Protein AF-A0A256A8K0-F1 (afdb_monomer)

Solvent-accessible surface area (backbone atoms only — not comparable to full-atom values): 9026 Å² total; per-residue (Å²): 139,84,86,81,82,81,81,80,79,82,79,79,81,77,76,78,75,80,74,75,76,60,56,53,50,30,29,32,54,40,73,64,94,55,38,40,32,33,30,40,51,68,59,54,50,54,49,51,52,58,49,51,63,74,40,70,87,52,92,55,77,63,54,62,56,52,51,48,56,46,44,71,65,69,73,47,96,67,90,47,55,42,57,50,35,62,52,24,54,77,69,75,37,43,73,57,44,46,50,52,41,51,55,34,52,78,68,67,51,52,52,33,29,34,67,87,78,68,43,79,50,69,77,47,79,47,78,56,95,54,32,40,42,34,24,44,95,87,41,75,76,53,72,36,74,53,79,81,128

Mean predicted aligned error: 9.23 Å

Sequence (149 aa):
MKPATLLSLLSFLVVISCSKINSSENVIIFENSNYKILTSKKKLETYLNNWLERQKNNPYMGIKKDQELYDLTFKQENKGQINLYEIAKNRKLSDRLLFVAANLIDQKNVIAFNKQTNDEVIILSMKEKNTRIFSINKEIIFEVVDYID

Organism: NCBI:txid2023067

pLDDT: mean 83.79, std 18.07, range [36.91, 97.75]

Nearest PDB structures (foldseek):
  6t2r-assembly1_AAA  TM=5.588E-01  e=5.566E+00  Bacteroides caccae
  5bs2-assembly1_A  TM=3.990E-01  e=7.092E+00  Chlamydomonas reinhardtii

Foldseek 3Di:
DDDDDDDDDPDPPPPPPPPPDPQFQWEFLDDDPWKTKIFGLVLLLVLLVVVLVVCVPPPDPCSVLSVVLNCQRPVDPRRGHHHSCVVCVVVVSNLVSVVSVLVCLVVVRMWMATPPVRDTWRWDWDDDDQKIFIDTPPHTRDMHRHPDD

Secondary structure (DSSP, 8-state):
----------------------GGGEEEEEE-SSEEEEEEHHHHHHHHHHHHHHHTT---THHHHHHHHHHHHHSS---S-EEHHHHHHHHT-HHHHHHHHHHHHHTT--EEEETTT--EEPPEEEEETTEEEEEETTEEEEEEE----

Radius of gyration: 20.57 Å; Cα contacts (8 Å, |Δi|>4): 181; chains: 1; bounding box: 37×46×81 Å

Structure (mmCIF, N/CA/C/O backbone):
data_AF-A0A256A8K0-F1
#
_entry.id   AF-A0A256A8K0-F1
#
loop_
_atom_site.group_PDB
_atom_site.id
_atom_site.type_symbol
_atom_site.label_atom_id
_atom_site.label_alt_id
_atom_site.label_comp_id
_atom_site.label_asym_id
_atom_site.label_entity_id
_atom_site.label_seq_id
_atom_site.pdbx_PDB_ins_code
_atom_site.Cartn_x
_atom_site.Cartn_y
_atom_site.Cartn_z
_atom_site.occupancy
_atom_site.B_iso_or_equiv
_atom_site.auth_seq_id
_atom_site.auth_comp_id
_atom_site.auth_asym_id
_atom_site.auth_atom_id
_atom_site.pdbx_PDB_model_num
ATOM 1 N N . MET A 1 1 ? 1.410 -28.489 63.702 1.00 44.16 1 MET A N 1
ATOM 2 C CA . MET A 1 1 ? 0.788 -27.265 63.149 1.00 44.16 1 MET A CA 1
ATOM 3 C C . MET A 1 1 ? 1.552 -26.903 61.882 1.00 44.16 1 MET A C 1
ATOM 5 O O . MET A 1 1 ? 2.762 -26.760 61.960 1.00 44.16 1 MET A O 1
ATOM 9 N N . LYS A 1 2 ? 0.898 -26.896 60.714 1.00 42.22 2 LYS A N 1
ATOM 10 C CA . LYS A 1 2 ? 1.525 -26.565 59.419 1.00 42.22 2 LYS A CA 1
ATOM 11 C C . LYS A 1 2 ? 1.328 -25.067 59.143 1.00 42.22 2 LYS A C 1
ATOM 13 O O . LYS A 1 2 ? 0.198 -24.616 59.327 1.00 42.22 2 LYS A O 1
ATOM 18 N N . PRO A 1 3 ? 2.335 -24.307 58.684 1.00 50.97 3 PRO A N 1
ATOM 19 C CA . PRO A 1 3 ? 2.085 -22.986 58.131 1.00 50.97 3 PRO A CA 1
ATOM 20 C C . PRO A 1 3 ? 1.636 -23.131 56.671 1.00 50.97 3 PRO A C 1
ATOM 22 O O . PRO A 1 3 ? 2.281 -23.811 55.874 1.00 50.97 3 PRO A O 1
ATOM 25 N N . ALA A 1 4 ? 0.501 -22.519 56.339 1.00 48.38 4 ALA A N 1
ATOM 26 C CA . ALA A 1 4 ? 0.054 -22.342 54.966 1.00 48.38 4 ALA A CA 1
ATOM 27 C C . ALA A 1 4 ? 0.731 -21.089 54.399 1.00 48.38 4 ALA A C 1
ATOM 29 O O . ALA A 1 4 ? 0.511 -19.977 54.876 1.00 48.38 4 ALA A O 1
ATOM 30 N N . THR A 1 5 ? 1.581 -21.285 53.399 1.00 51.22 5 THR A N 1
ATOM 31 C CA . THR A 1 5 ? 2.229 -20.218 52.639 1.00 51.22 5 THR A CA 1
ATOM 32 C C . THR A 1 5 ? 1.186 -19.577 51.724 1.00 51.22 5 THR A C 1
ATOM 34 O O . THR A 1 5 ? 0.793 -20.163 50.716 1.00 51.22 5 THR A O 1
ATOM 37 N N . LEU A 1 6 ? 0.701 -18.388 52.083 1.00 47.56 6 LEU A N 1
ATOM 38 C CA . LEU A 1 6 ? -0.136 -17.570 51.207 1.00 47.56 6 LEU A CA 1
ATOM 39 C C . LEU A 1 6 ? 0.782 -16.881 50.184 1.00 47.56 6 LEU A C 1
ATOM 41 O O . LEU A 1 6 ? 1.444 -15.893 50.500 1.00 47.56 6 LEU A O 1
ATOM 45 N N . LEU A 1 7 ? 0.858 -17.420 48.964 1.00 45.44 7 LEU A N 1
ATOM 46 C CA . LEU A 1 7 ? 1.447 -16.695 47.839 1.00 45.44 7 LEU A CA 1
ATOM 47 C C . LEU A 1 7 ? 0.487 -15.575 47.421 1.00 45.44 7 LEU A C 1
ATOM 49 O O . LEU A 1 7 ? -0.598 -15.822 46.898 1.00 45.44 7 LEU A O 1
ATOM 53 N N . SER A 1 8 ? 0.916 -14.341 47.671 1.00 47.44 8 SER A N 1
ATOM 54 C CA . SER A 1 8 ? 0.313 -13.118 47.151 1.00 47.44 8 SER A CA 1
ATOM 55 C C . SER A 1 8 ? 0.431 -13.088 45.624 1.00 47.44 8 SER A C 1
ATOM 57 O O . SER A 1 8 ? 1.532 -13.122 45.070 1.00 47.44 8 SER A O 1
ATOM 59 N N . LEU A 1 9 ? -0.719 -13.061 44.951 1.00 43.81 9 LEU A N 1
ATOM 60 C CA . LEU A 1 9 ? -0.852 -12.950 43.504 1.00 43.81 9 LEU A CA 1
ATOM 61 C C . LEU A 1 9 ? -0.518 -11.503 43.093 1.00 43.81 9 LEU A C 1
ATOM 63 O O . LEU A 1 9 ? -1.324 -10.595 43.294 1.00 43.81 9 LEU A O 1
ATOM 67 N N . LEU A 1 10 ? 0.670 -11.270 42.527 1.00 45.56 10 LEU A N 1
ATOM 68 C CA . LEU A 1 10 ? 0.994 -9.996 41.881 1.00 45.56 10 LEU A CA 1
ATOM 69 C C . LEU A 1 10 ? 0.148 -9.857 40.605 1.00 45.56 10 LEU A C 1
ATOM 71 O O . LEU A 1 10 ? 0.442 -10.458 39.572 1.00 45.56 10 LEU A O 1
ATOM 75 N N . SER A 1 11 ? -0.908 -9.053 40.669 1.00 46.50 11 SER A N 1
ATOM 76 C CA . SER A 1 11 ? -1.663 -8.613 39.500 1.00 46.50 11 SER A CA 1
ATOM 77 C C . SER A 1 11 ? -0.834 -7.598 38.707 1.00 46.50 11 SER A C 1
ATOM 79 O O . SER A 1 11 ? -0.760 -6.423 39.067 1.00 46.50 11 SER A O 1
ATOM 81 N N . PHE A 1 12 ? -0.210 -8.049 37.618 1.00 43.41 12 PHE A N 1
ATOM 82 C CA . PHE A 1 12 ? 0.336 -7.164 36.593 1.00 43.41 12 PHE A CA 1
ATOM 83 C C . PHE A 1 12 ? -0.824 -6.499 35.843 1.00 43.41 12 PHE A C 1
ATOM 85 O O . PHE A 1 12 ? -1.426 -7.084 34.944 1.00 43.41 12 PHE A O 1
ATOM 92 N N . LEU A 1 13 ? -1.137 -5.257 36.215 1.00 46.16 13 LEU A N 1
ATOM 93 C CA . LEU A 1 13 ? -1.882 -4.340 35.359 1.00 46.16 13 LEU A CA 1
ATOM 94 C C . LEU A 1 13 ? -1.003 -4.011 34.146 1.00 46.16 13 LEU A C 1
ATOM 96 O O . LEU A 1 13 ? -0.150 -3.126 34.193 1.00 46.16 13 LEU A O 1
ATOM 100 N N . VAL A 1 14 ? -1.204 -4.743 33.052 1.00 43.75 14 VAL A N 1
ATOM 101 C CA . VAL A 1 14 ? -0.715 -4.333 31.735 1.00 43.75 14 VAL A CA 1
ATOM 102 C C . VAL A 1 14 ? -1.574 -3.149 31.304 1.00 43.75 14 VAL A C 1
ATOM 104 O O . VAL A 1 14 ? -2.685 -3.308 30.804 1.00 43.75 14 VAL A O 1
ATOM 107 N N . VAL A 1 15 ? -1.072 -1.940 31.546 1.00 42.97 15 VAL A N 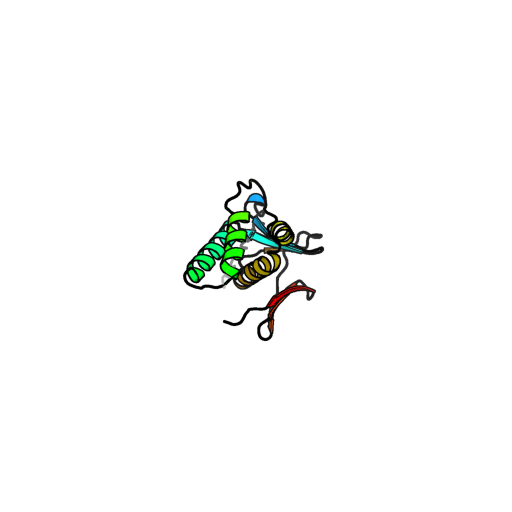1
ATOM 108 C CA . VAL A 1 15 ? -1.624 -0.719 30.960 1.00 42.97 15 VAL A CA 1
ATOM 109 C C . VAL A 1 15 ? -1.321 -0.784 29.465 1.00 42.97 15 VAL A C 1
ATOM 111 O O . VAL A 1 15 ? -0.223 -0.444 29.026 1.00 42.97 15 VAL A O 1
ATOM 114 N N . ILE A 1 16 ? -2.282 -1.271 28.678 1.00 43.28 16 ILE A N 1
ATOM 115 C CA . ILE A 1 16 ? -2.240 -1.174 27.219 1.00 43.28 16 ILE A CA 1
ATOM 116 C C . ILE A 1 16 ? -2.402 0.313 26.897 1.00 43.28 16 ILE A C 1
ATOM 118 O O . ILE A 1 16 ? -3.510 0.842 26.834 1.00 43.28 16 ILE A O 1
ATOM 122 N N . SER A 1 17 ? -1.275 1.017 26.775 1.00 36.91 17 SER A N 1
ATOM 123 C CA . SER A 1 17 ? -1.250 2.370 26.230 1.00 36.91 17 SER A CA 1
ATOM 124 C C . SER A 1 17 ? -1.792 2.300 24.808 1.00 36.91 17 SER A C 1
ATOM 126 O O . SER A 1 17 ? -1.137 1.773 23.913 1.00 36.91 17 SER A O 1
ATOM 128 N N . CYS A 1 18 ? -3.003 2.820 24.619 1.00 41.28 18 CYS A N 1
ATOM 129 C CA . CYS A 1 18 ? -3.567 3.094 23.309 1.00 41.28 18 CYS A CA 1
ATOM 130 C C . CYS A 1 18 ? -2.707 4.199 22.682 1.00 41.28 18 CYS A C 1
ATOM 132 O O . CYS A 1 18 ? -2.882 5.387 22.967 1.00 41.28 18 CYS A O 1
ATOM 134 N N . SER A 1 19 ? -1.685 3.808 21.921 1.00 42.69 19 SER A N 1
ATOM 135 C CA . SER A 1 19 ? -0.832 4.737 21.195 1.00 42.69 19 SER A CA 1
ATOM 136 C C . SER A 1 19 ? -1.704 5.479 20.188 1.00 42.69 19 SER A C 1
ATOM 138 O O . SER A 1 19 ? -2.093 4.937 19.157 1.00 42.69 19 SER A O 1
ATOM 140 N N . LYS A 1 20 ? -2.032 6.743 20.491 1.00 46.09 20 LYS A N 1
ATOM 141 C CA . LYS A 1 20 ? -2.623 7.657 19.511 1.00 46.09 20 LYS A CA 1
ATOM 142 C C . LYS A 1 20 ? -1.714 7.659 18.290 1.00 46.09 20 LYS A C 1
ATOM 144 O O . LYS A 1 20 ? -0.579 8.124 18.347 1.00 46.09 20 LYS A O 1
ATOM 149 N N . ILE A 1 21 ? -2.224 7.109 17.200 1.00 55.66 21 ILE A N 1
ATOM 150 C CA . ILE A 1 21 ? -1.562 7.079 15.905 1.00 55.66 21 ILE A CA 1
ATOM 151 C C . ILE A 1 21 ? -1.295 8.529 15.512 1.00 55.66 21 ILE A C 1
ATOM 153 O O . ILE A 1 21 ? -2.232 9.293 15.280 1.00 55.66 21 ILE A O 1
ATOM 157 N N . ASN A 1 22 ? -0.023 8.930 15.497 1.00 60.16 22 ASN A N 1
ATOM 158 C CA . ASN A 1 22 ? 0.366 10.281 15.112 1.00 60.16 22 ASN A CA 1
ATOM 159 C C . ASN A 1 22 ? 0.032 10.473 13.626 1.00 60.16 22 ASN A C 1
ATOM 161 O O . ASN A 1 22 ? 0.739 9.975 12.750 1.00 60.16 22 ASN A O 1
ATOM 165 N N . SER A 1 23 ? -1.102 11.104 13.319 1.00 62.97 23 SER A N 1
ATOM 166 C CA . SER A 1 23 ? -1.693 11.074 11.973 1.00 62.97 23 SER A CA 1
ATOM 167 C C . SER A 1 23 ? -0.766 11.647 10.894 1.00 62.97 23 SER A C 1
ATOM 169 O O . SER A 1 23 ? -0.773 11.150 9.769 1.00 62.97 23 SER A O 1
ATOM 171 N N . SER A 1 24 ? 0.091 12.613 11.242 1.00 70.38 24 SER A N 1
ATOM 172 C CA . SER A 1 24 ? 1.059 13.258 10.339 1.00 70.38 24 SER A CA 1
ATOM 173 C C . SER A 1 24 ? 2.215 12.351 9.897 1.00 70.38 24 SER A C 1
ATOM 175 O O . SER A 1 24 ? 2.832 12.597 8.856 1.00 70.38 24 SER A O 1
ATOM 177 N N . GLU A 1 25 ? 2.492 11.282 10.645 1.00 84.44 25 GLU A N 1
ATOM 178 C CA . GLU A 1 25 ? 3.535 10.298 10.334 1.00 84.44 25 GLU A CA 1
ATOM 179 C C . GLU A 1 25 ? 3.018 9.135 9.483 1.00 84.44 25 GLU A C 1
ATOM 181 O O . GLU A 1 25 ? 3.795 8.263 9.091 1.00 84.44 25 GLU A O 1
ATOM 186 N N . ASN A 1 26 ? 1.719 9.116 9.178 1.00 90.19 26 ASN A N 1
ATOM 187 C CA . ASN A 1 26 ? 1.079 8.028 8.456 1.00 90.19 26 ASN A CA 1
ATOM 188 C C . ASN A 1 26 ? 0.722 8.408 7.017 1.00 90.19 26 ASN A C 1
ATOM 190 O O . ASN A 1 26 ? 0.526 9.574 6.666 1.00 90.19 26 ASN A O 1
ATOM 194 N N . VAL A 1 27 ? 0.623 7.380 6.185 1.00 94.75 27 VAL A N 1
ATOM 195 C CA . VAL A 1 27 ? 0.239 7.442 4.778 1.00 94.75 27 VAL A CA 1
ATOM 196 C C . VAL A 1 27 ? -0.919 6.478 4.565 1.00 94.75 27 VAL A C 1
ATOM 198 O O . VAL A 1 27 ? -0.827 5.310 4.943 1.00 94.75 27 VAL A O 1
ATOM 201 N N . ILE A 1 28 ? -2.003 6.965 3.964 1.00 95.88 28 ILE A N 1
ATOM 202 C CA . ILE A 1 28 ? -3.120 6.129 3.518 1.00 95.88 28 ILE A CA 1
ATOM 203 C C . ILE A 1 28 ? -2.713 5.476 2.203 1.00 95.88 28 ILE A C 1
ATOM 205 O O . ILE A 1 28 ? -2.521 6.158 1.195 1.00 95.88 28 ILE A O 1
ATOM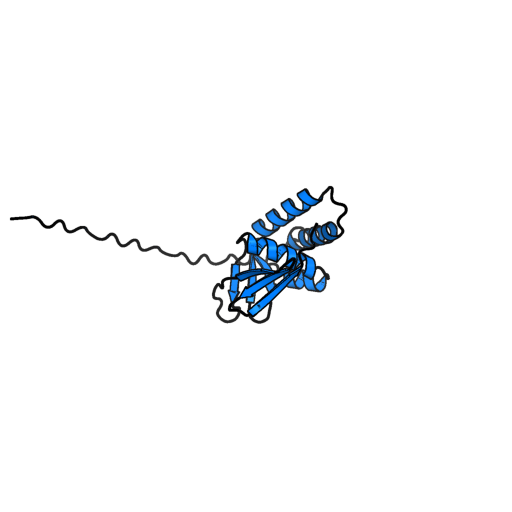 209 N N . ILE A 1 29 ? -2.578 4.154 2.229 1.00 97.00 29 ILE A N 1
ATOM 210 C CA . ILE A 1 29 ? -2.176 3.341 1.072 1.00 97.00 29 ILE A CA 1
ATOM 211 C C . ILE A 1 29 ? -3.363 2.618 0.428 1.00 97.00 29 ILE A C 1
ATOM 213 O O . ILE A 1 29 ? -3.255 2.153 -0.702 1.00 97.00 29 ILE A O 1
ATOM 217 N N . PHE A 1 30 ? -4.503 2.565 1.121 1.00 97.56 30 PHE A N 1
ATOM 218 C CA . PHE A 1 30 ? -5.776 2.094 0.587 1.00 97.56 30 PHE A CA 1
ATOM 219 C C . PHE A 1 30 ? -6.944 2.713 1.360 1.00 97.56 30 PHE A C 1
ATOM 221 O O . PHE A 1 30 ? -6.883 2.849 2.586 1.00 97.56 30 PHE A O 1
ATOM 228 N N . GLU A 1 31 ? -8.023 3.045 0.655 1.00 95.75 31 GLU A N 1
ATOM 229 C CA . GLU A 1 31 ? -9.265 3.514 1.265 1.00 95.75 31 GLU A CA 1
ATOM 230 C C . GLU A 1 31 ? -10.488 3.119 0.424 1.00 95.75 31 GLU A C 1
ATOM 232 O O . GLU A 1 31 ? -10.521 3.337 -0.788 1.00 95.75 31 GLU A O 1
ATOM 237 N N . ASN A 1 32 ? -11.520 2.577 1.074 1.00 95.00 32 ASN A N 1
ATOM 238 C CA . ASN A 1 32 ? -12.845 2.384 0.479 1.00 95.00 32 ASN A CA 1
ATOM 239 C C . ASN A 1 32 ? -13.940 3.036 1.357 1.00 95.00 32 ASN A C 1
ATOM 241 O O . ASN A 1 32 ? -13.663 3.925 2.176 1.00 95.00 32 ASN A O 1
ATOM 245 N N . SER A 1 33 ? -15.206 2.661 1.155 1.00 94.94 33 SER A N 1
ATOM 246 C CA . SER A 1 33 ? -16.326 3.181 1.952 1.00 94.94 33 SER A CA 1
ATOM 247 C C . SER A 1 33 ? -16.246 2.779 3.427 1.00 94.94 33 SER A C 1
ATOM 249 O O . SER A 1 33 ? -16.611 3.572 4.293 1.00 94.94 33 SER A O 1
ATOM 251 N N . ASN A 1 34 ? -15.730 1.583 3.710 1.00 96.31 34 ASN A N 1
ATOM 252 C CA . ASN A 1 34 ? -15.789 0.937 5.019 1.00 96.31 34 ASN A CA 1
ATOM 253 C C . ASN A 1 34 ? -14.450 1.000 5.760 1.00 96.31 34 ASN A C 1
ATOM 255 O O . ASN A 1 34 ? -14.431 1.108 6.984 1.00 96.31 34 ASN A O 1
ATOM 259 N N . TYR A 1 35 ? -13.333 0.966 5.034 1.00 97.19 35 TYR A N 1
ATOM 260 C CA . TYR A 1 35 ? -12.007 0.712 5.583 1.00 97.19 35 TYR A CA 1
ATOM 261 C C . TYR A 1 35 ? -10.956 1.709 5.105 1.00 97.19 35 TYR A C 1
ATOM 263 O O . TYR A 1 35 ? -11.008 2.237 3.991 1.00 97.19 35 TYR A O 1
ATOM 271 N N . LYS A 1 36 ? -9.958 1.922 5.963 1.00 96.19 36 LYS A N 1
ATOM 272 C CA . LYS A 1 36 ? -8.744 2.690 5.679 1.00 96.19 36 LYS A CA 1
ATOM 273 C C . LYS A 1 36 ? -7.528 1.879 6.112 1.00 96.19 36 LYS A C 1
ATOM 275 O O . LYS A 1 36 ? -7.503 1.382 7.234 1.00 96.19 36 LYS A O 1
ATOM 280 N N . ILE A 1 37 ? -6.525 1.767 5.242 1.00 97.19 37 ILE A N 1
ATOM 281 C CA . ILE A 1 37 ? -5.257 1.094 5.547 1.00 97.19 37 ILE A CA 1
ATOM 282 C C . ILE A 1 37 ? -4.135 2.122 5.521 1.00 97.19 37 ILE A C 1
ATOM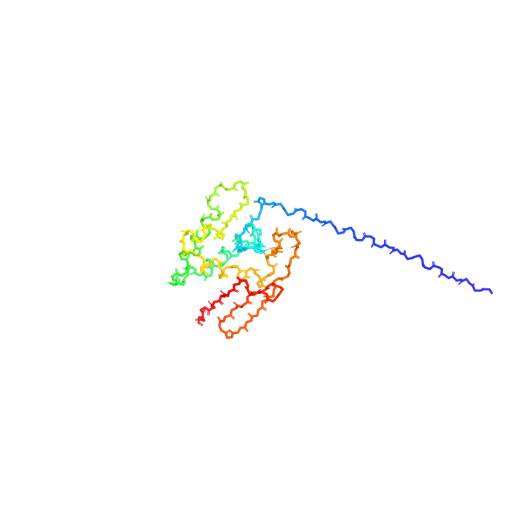 284 O O . ILE A 1 37 ? -3.954 2.867 4.554 1.00 97.19 37 ILE A O 1
ATOM 288 N N . LEU A 1 38 ? -3.386 2.138 6.614 1.00 96.00 38 LEU A N 1
ATOM 289 C CA . LEU A 1 38 ? -2.324 3.078 6.907 1.00 96.00 38 LEU A CA 1
ATOM 290 C C . LEU A 1 38 ? -0.993 2.344 7.030 1.00 96.00 38 LEU A C 1
ATOM 292 O O . LEU A 1 38 ? -0.921 1.220 7.520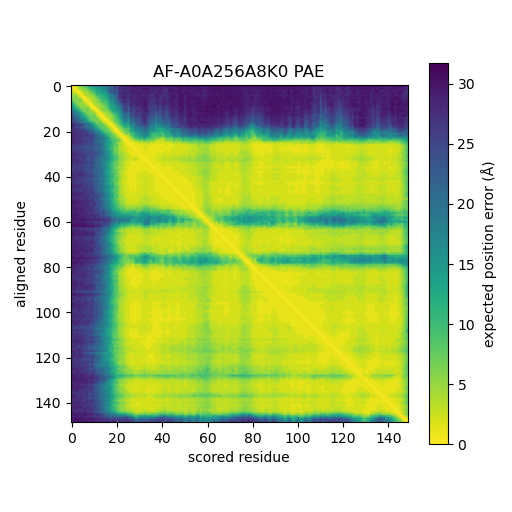 1.00 96.00 38 LEU A O 1
ATOM 296 N N . THR A 1 39 ? 0.081 3.021 6.660 1.00 96.12 39 THR A N 1
ATOM 297 C CA . THR A 1 39 ? 1.446 2.663 7.056 1.00 96.12 39 THR A CA 1
ATOM 298 C C . THR A 1 39 ? 2.171 3.922 7.512 1.00 96.12 39 THR A C 1
ATOM 300 O O . THR A 1 39 ? 1.744 5.032 7.189 1.00 96.12 39 THR A O 1
ATOM 303 N N . SER A 1 40 ? 3.274 3.781 8.242 1.00 93.25 40 SER A N 1
ATOM 304 C CA . SER A 1 40 ? 4.095 4.946 8.568 1.00 93.25 40 SER A CA 1
ATOM 305 C C . SER A 1 40 ? 4.927 5.376 7.359 1.00 93.25 40 SER A C 1
ATOM 307 O O . SER A 1 40 ? 5.380 4.539 6.573 1.00 93.25 40 SER A O 1
ATOM 309 N N . LYS A 1 41 ? 5.196 6.683 7.241 1.00 92.19 41 LYS A N 1
ATOM 310 C CA . LYS A 1 41 ? 6.083 7.256 6.213 1.00 92.19 41 LYS A CA 1
ATOM 311 C C . LYS A 1 41 ? 7.418 6.509 6.167 1.00 92.19 41 LYS A C 1
ATOM 313 O O . LYS A 1 41 ? 7.826 6.059 5.104 1.00 92.19 41 LYS A O 1
ATOM 318 N N . LYS A 1 42 ? 8.023 6.261 7.334 1.00 92.44 42 LYS A N 1
ATOM 319 C CA . LYS A 1 42 ? 9.293 5.530 7.469 1.00 92.44 42 LYS A CA 1
ATOM 320 C C . LYS A 1 42 ? 9.234 4.102 6.909 1.00 92.44 42 LYS A C 1
ATOM 322 O O . LYS A 1 42 ? 10.171 3.674 6.235 1.00 92.44 42 LYS A O 1
ATOM 327 N N . LYS A 1 43 ? 8.163 3.345 7.189 1.00 94.88 43 LYS A N 1
ATOM 328 C CA . LYS A 1 43 ? 8.008 1.965 6.689 1.00 94.88 43 LYS A CA 1
ATOM 329 C C . LYS A 1 43 ? 7.849 1.942 5.169 1.00 94.88 43 LYS A C 1
ATOM 331 O O . LYS A 1 43 ? 8.502 1.138 4.507 1.00 94.88 43 LYS A O 1
ATOM 336 N N . LEU A 1 44 ? 7.041 2.851 4.626 1.00 95.50 44 LEU A N 1
ATOM 337 C CA . LEU A 1 44 ? 6.850 2.990 3.183 1.00 95.50 44 LEU A CA 1
ATOM 338 C C . LEU A 1 44 ? 8.138 3.423 2.466 1.00 95.50 44 LEU A C 1
ATOM 340 O O . LEU A 1 44 ? 8.490 2.830 1.450 1.00 95.50 44 LEU A O 1
ATOM 344 N N . GLU A 1 45 ? 8.861 4.399 3.014 1.00 94.50 45 GLU A N 1
ATOM 345 C CA . GLU A 1 45 ? 10.137 4.881 2.470 1.00 94.50 45 GLU A CA 1
ATOM 346 C C . GLU A 1 45 ? 11.172 3.757 2.425 1.00 94.50 45 GLU A C 1
ATOM 348 O O . GLU A 1 45 ? 11.779 3.500 1.387 1.00 94.50 45 GLU A O 1
ATOM 353 N N . THR A 1 46 ? 11.311 3.025 3.536 1.00 95.00 46 THR A N 1
ATOM 354 C CA . THR A 1 46 ? 12.218 1.874 3.635 1.00 95.00 46 THR A CA 1
ATOM 355 C C . THR A 1 46 ? 11.881 0.815 2.588 1.00 95.00 46 THR A C 1
ATOM 357 O O . THR A 1 46 ? 12.774 0.303 1.915 1.00 95.00 46 THR A O 1
ATOM 360 N N . TYR A 1 47 ? 10.595 0.484 2.424 1.00 94.38 47 TYR A N 1
ATOM 361 C CA . TYR A 1 47 ? 10.165 -0.486 1.421 1.00 94.38 47 TYR A CA 1
ATOM 362 C C . TYR A 1 47 ? 10.499 -0.021 -0.002 1.00 94.38 47 TYR A C 1
ATOM 364 O O . TYR A 1 47 ? 11.112 -0.781 -0.753 1.00 94.38 47 TYR A O 1
ATOM 372 N N . LEU A 1 48 ? 10.125 1.211 -0.370 1.00 94.00 48 LEU A N 1
ATOM 373 C CA . LEU A 1 48 ? 10.313 1.722 -1.728 1.00 94.00 48 LEU A CA 1
ATOM 374 C C . LEU A 1 48 ? 11.794 1.884 -2.079 1.00 94.00 48 LEU A C 1
ATOM 376 O O . LEU A 1 48 ? 12.186 1.473 -3.165 1.00 94.00 48 LEU A O 1
ATOM 380 N N . ASN A 1 49 ? 12.630 2.374 -1.160 1.00 93.88 49 ASN A N 1
ATOM 381 C CA . ASN A 1 49 ? 14.077 2.456 -1.377 1.00 93.88 49 ASN A CA 1
ATOM 382 C C . ASN A 1 49 ? 14.695 1.073 -1.614 1.00 93.88 49 ASN A C 1
ATOM 384 O O . ASN A 1 49 ? 15.399 0.868 -2.601 1.00 93.88 49 ASN A O 1
ATOM 388 N N . ASN A 1 50 ? 14.372 0.094 -0.763 1.00 92.75 50 ASN A N 1
ATOM 389 C CA . ASN A 1 50 ? 14.866 -1.276 -0.927 1.00 92.75 50 ASN A CA 1
ATOM 390 C C . ASN A 1 50 ? 14.364 -1.919 -2.226 1.00 92.75 50 ASN A C 1
ATOM 392 O O . ASN A 1 50 ? 15.072 -2.704 -2.856 1.00 92.75 50 ASN A O 1
ATOM 396 N N . TRP A 1 51 ? 13.124 -1.629 -2.620 1.00 90.81 51 TRP A N 1
ATOM 397 C CA . TRP A 1 51 ? 12.560 -2.115 -3.871 1.00 90.81 51 TRP A CA 1
ATOM 398 C C . TRP A 1 51 ? 13.273 -1.508 -5.081 1.00 90.81 51 TRP A C 1
ATOM 400 O O . TRP A 1 51 ? 13.768 -2.257 -5.916 1.00 90.81 51 TRP A O 1
ATOM 410 N N . LEU A 1 52 ? 13.385 -0.181 -5.144 1.00 90.38 52 LEU A N 1
ATOM 411 C CA . LEU A 1 52 ? 14.030 0.536 -6.245 1.00 90.38 52 LEU A CA 1
ATOM 412 C C . LEU A 1 52 ? 15.501 0.134 -6.404 1.00 90.38 52 LEU A C 1
ATOM 414 O O . LEU A 1 52 ? 15.941 -0.106 -7.526 1.00 90.38 52 LEU A O 1
ATOM 418 N N . GLU A 1 53 ? 16.234 -0.039 -5.301 1.00 90.75 53 GLU A N 1
ATOM 419 C CA . GLU A 1 53 ? 17.637 -0.465 -5.351 1.00 90.75 53 GLU A CA 1
ATOM 420 C C . GLU A 1 53 ? 17.786 -1.880 -5.932 1.00 90.75 53 GLU A C 1
ATOM 422 O O . GLU A 1 53 ? 18.627 -2.110 -6.801 1.00 90.75 53 GLU A O 1
ATOM 427 N N . ARG A 1 54 ? 16.914 -2.824 -5.540 1.00 88.44 54 ARG A N 1
ATOM 428 C CA . ARG A 1 54 ? 16.902 -4.185 -6.114 1.00 88.44 54 ARG A CA 1
ATOM 429 C C . ARG A 1 54 ? 16.562 -4.204 -7.601 1.00 88.44 54 ARG A C 1
ATOM 431 O O . ARG A 1 54 ? 16.960 -5.131 -8.299 1.00 88.44 54 ARG A O 1
ATOM 438 N N . GLN A 1 55 ? 15.831 -3.204 -8.079 1.00 85.31 55 GLN A N 1
ATOM 439 C CA . GLN A 1 55 ? 15.379 -3.130 -9.463 1.00 85.31 55 GLN A CA 1
ATOM 440 C C . GLN A 1 55 ? 16.277 -2.259 -10.352 1.00 85.31 55 GLN A C 1
ATOM 442 O O . GLN A 1 55 ? 16.051 -2.197 -11.553 1.00 85.31 55 GLN A O 1
ATOM 447 N N . LYS A 1 56 ? 17.330 -1.630 -9.817 1.00 81.25 56 LYS A N 1
ATOM 448 C CA . LYS A 1 56 ? 18.190 -0.670 -10.535 1.00 81.25 56 LYS A CA 1
ATOM 449 C C . LYS A 1 56 ? 18.764 -1.182 -11.864 1.00 81.25 56 LYS A C 1
ATOM 451 O O . LYS A 1 56 ? 18.963 -0.395 -12.784 1.00 81.25 56 LYS A O 1
ATOM 456 N N . ASN A 1 57 ? 19.003 -2.490 -11.965 1.00 80.00 57 ASN A N 1
ATOM 457 C CA . ASN A 1 57 ? 19.539 -3.144 -13.164 1.00 80.00 57 ASN A CA 1
ATOM 458 C C . ASN A 1 57 ? 18.478 -3.914 -13.970 1.00 80.00 57 ASN A C 1
ATOM 460 O O . ASN A 1 57 ? 18.813 -4.567 -14.956 1.00 80.00 57 ASN A O 1
ATOM 464 N N . ASN A 1 58 ? 17.212 -3.872 -13.552 1.00 77.62 58 ASN A N 1
ATOM 465 C CA . ASN A 1 58 ? 16.115 -4.527 -14.247 1.00 77.62 58 ASN A CA 1
ATOM 466 C C . ASN A 1 58 ? 15.495 -3.535 -15.253 1.00 77.62 58 ASN A C 1
ATOM 468 O O . ASN A 1 58 ? 15.094 -2.444 -14.855 1.00 77.62 58 ASN A O 1
ATOM 472 N N . PRO A 1 59 ? 15.372 -3.861 -16.551 1.00 66.69 59 PRO A N 1
ATOM 473 C CA . PRO A 1 59 ? 14.720 -2.988 -17.536 1.00 66.69 59 PRO A CA 1
ATOM 474 C C . PRO A 1 59 ? 13.184 -2.885 -17.373 1.00 66.69 59 PRO A C 1
ATOM 476 O O . PRO A 1 59 ? 12.491 -2.402 -18.270 1.00 66.69 59 PRO A O 1
ATOM 479 N N . TYR A 1 60 ? 12.626 -3.336 -16.247 1.00 68.44 60 TYR A N 1
ATOM 480 C CA . TYR A 1 60 ? 11.190 -3.421 -16.002 1.00 68.44 60 TYR A CA 1
ATOM 481 C C . TYR A 1 60 ? 10.479 -2.055 -15.993 1.00 68.44 60 TYR A C 1
ATOM 483 O O . TYR A 1 60 ? 10.838 -1.133 -15.257 1.00 68.44 60 TYR A O 1
ATOM 491 N N . MET A 1 61 ? 9.376 -1.941 -16.748 1.00 62.38 61 MET A N 1
ATOM 492 C CA . MET A 1 61 ? 8.575 -0.706 -16.831 1.00 62.38 61 MET A CA 1
ATOM 493 C C . MET A 1 61 ? 8.001 -0.238 -15.484 1.00 62.38 61 MET A C 1
ATOM 495 O O . MET A 1 61 ? 7.757 0.958 -15.311 1.00 62.38 61 MET A O 1
ATOM 499 N N . GLY A 1 62 ? 7.772 -1.146 -14.528 1.00 68.38 62 GLY A N 1
ATOM 500 C CA . GLY A 1 62 ? 7.185 -0.805 -13.227 1.00 68.38 62 GLY A CA 1
ATOM 501 C C . GLY A 1 62 ? 8.059 0.103 -12.363 1.00 68.38 62 GLY A C 1
ATOM 502 O O . GLY A 1 62 ? 7.518 0.858 -11.562 1.00 68.38 62 GLY A O 1
ATOM 503 N N . ILE A 1 63 ? 9.375 0.128 -12.592 1.00 81.94 63 ILE A N 1
ATOM 504 C CA . ILE A 1 63 ? 10.324 0.930 -11.803 1.00 81.94 63 ILE A CA 1
ATOM 505 C C . ILE A 1 63 ? 10.026 2.422 -11.924 1.00 81.94 63 ILE A C 1
ATOM 507 O O . ILE A 1 63 ? 10.071 3.141 -10.932 1.00 81.94 63 ILE A O 1
ATOM 511 N N . LYS A 1 64 ? 9.665 2.899 -13.125 1.00 85.94 64 LYS A N 1
ATOM 512 C CA . LYS A 1 64 ? 9.320 4.316 -13.331 1.00 85.94 64 LYS A CA 1
ATOM 513 C C . LYS A 1 64 ? 8.106 4.722 -12.500 1.00 85.94 64 LYS A C 1
ATOM 515 O O . LYS A 1 64 ? 8.116 5.783 -11.886 1.00 85.94 64 LYS A O 1
ATOM 520 N N . LYS A 1 65 ? 7.085 3.863 -12.451 1.00 89.19 65 LYS A N 1
ATOM 521 C CA . LYS A 1 65 ? 5.883 4.098 -11.645 1.00 89.19 65 LYS A CA 1
ATOM 522 C C . LYS A 1 65 ? 6.174 4.010 -10.140 1.00 89.19 65 LYS A C 1
ATOM 524 O O . LYS A 1 65 ? 5.612 4.782 -9.371 1.00 89.19 65 LYS A O 1
ATOM 529 N N . ASP A 1 66 ? 7.057 3.105 -9.719 1.00 89.75 66 ASP A N 1
ATOM 530 C CA . ASP A 1 66 ? 7.481 2.996 -8.316 1.00 89.75 66 ASP A CA 1
ATOM 531 C C . ASP A 1 66 ? 8.281 4.232 -7.875 1.00 89.75 66 ASP A C 1
ATOM 533 O O . ASP A 1 66 ? 8.074 4.747 -6.776 1.00 89.75 66 ASP A O 1
ATOM 537 N N . GLN A 1 67 ? 9.138 4.758 -8.756 1.00 91.75 67 GLN A N 1
ATOM 538 C CA . GLN A 1 67 ? 9.850 6.015 -8.531 1.00 91.75 67 GLN A CA 1
ATOM 539 C C . GLN A 1 67 ? 8.881 7.202 -8.467 1.00 91.75 67 GLN A C 1
ATOM 541 O O . GLN A 1 67 ? 9.048 8.084 -7.628 1.00 91.75 67 GLN A O 1
ATOM 546 N N . GLU A 1 68 ? 7.844 7.224 -9.307 1.00 93.12 68 GLU A N 1
ATOM 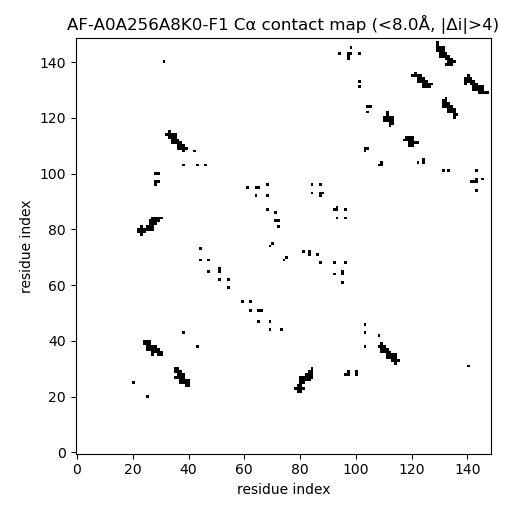547 C CA . GLU A 1 68 ? 6.808 8.259 -9.248 1.00 93.12 68 GLU A CA 1
ATOM 548 C C . GLU A 1 68 ? 6.037 8.214 -7.917 1.00 93.12 68 GLU A C 1
ATOM 550 O O . GLU A 1 68 ? 5.838 9.255 -7.292 1.00 93.12 68 GLU A O 1
ATOM 555 N N . LEU A 1 69 ? 5.674 7.022 -7.422 1.00 93.12 69 LEU A N 1
ATOM 556 C CA . LEU A 1 69 ? 5.072 6.863 -6.090 1.00 93.12 69 LEU A CA 1
ATOM 557 C C . LEU A 1 69 ? 5.992 7.380 -4.975 1.00 93.12 69 LEU A C 1
ATOM 559 O O . LEU A 1 69 ? 5.516 8.051 -4.055 1.00 93.12 69 LEU A O 1
ATOM 563 N N . TYR A 1 70 ? 7.295 7.098 -5.059 1.00 94.19 70 TYR A N 1
ATOM 564 C CA . TYR A 1 70 ? 8.284 7.614 -4.113 1.00 94.19 70 TYR A CA 1
ATOM 565 C C . TYR A 1 70 ? 8.306 9.146 -4.114 1.00 94.19 70 TYR A C 1
ATOM 567 O O . TYR A 1 70 ? 8.166 9.780 -3.066 1.00 94.19 70 TYR A O 1
ATOM 575 N N . ASP A 1 71 ? 8.416 9.748 -5.296 1.00 92.88 71 ASP A N 1
ATOM 576 C CA . ASP A 1 71 ? 8.525 11.195 -5.464 1.00 92.88 71 ASP A CA 1
ATOM 577 C C . ASP A 1 71 ? 7.266 11.923 -4.968 1.00 92.88 71 ASP A C 1
ATOM 579 O O . ASP A 1 71 ? 7.367 12.926 -4.258 1.00 92.88 71 ASP A O 1
ATOM 583 N N . LEU A 1 72 ? 6.079 11.382 -5.264 1.00 89.81 72 LEU A N 1
ATOM 584 C CA . LEU A 1 72 ? 4.796 11.909 -4.785 1.00 89.81 72 LEU A CA 1
ATOM 585 C C . LEU A 1 72 ? 4.660 11.856 -3.257 1.00 89.81 72 LEU A C 1
ATOM 587 O O . LEU A 1 72 ? 3.960 12.686 -2.678 1.00 89.81 72 LEU A O 1
ATOM 591 N N . THR A 1 73 ? 5.318 10.897 -2.605 1.00 88.62 73 THR A N 1
ATOM 592 C CA . THR A 1 73 ? 5.193 10.685 -1.158 1.00 88.62 73 THR A CA 1
ATOM 593 C C . THR A 1 73 ? 6.243 11.455 -0.359 1.00 88.62 73 THR A C 1
ATOM 595 O O . THR A 1 73 ? 5.910 12.026 0.679 1.00 88.62 73 THR A O 1
ATOM 598 N N . PHE A 1 74 ? 7.499 11.477 -0.825 1.00 89.56 74 PHE A N 1
ATOM 599 C CA . PHE A 1 74 ? 8.650 11.908 -0.016 1.00 89.56 74 PHE A CA 1
ATOM 600 C C . PHE A 1 74 ? 9.378 13.148 -0.532 1.00 89.56 74 PHE A C 1
ATOM 602 O O . PHE A 1 74 ? 10.056 13.803 0.254 1.00 89.56 74 PHE A O 1
ATOM 609 N N . LYS A 1 75 ? 9.244 13.513 -1.815 1.00 83.19 75 LYS A N 1
ATOM 610 C CA . LYS A 1 75 ? 9.886 14.736 -2.343 1.00 83.19 75 LYS A CA 1
ATOM 611 C C . LYS A 1 75 ? 9.034 15.993 -2.170 1.00 83.19 75 LYS A C 1
ATOM 613 O O . LYS A 1 75 ? 9.524 17.093 -2.404 1.00 83.19 75 LYS A O 1
ATOM 618 N N . GLN A 1 76 ? 7.771 15.850 -1.772 1.00 76.62 76 GLN A N 1
ATOM 619 C CA . GLN A 1 76 ? 6.885 16.976 -1.488 1.00 76.62 76 GLN A CA 1
ATOM 620 C C . GLN A 1 76 ? 6.893 17.291 0.010 1.00 76.62 76 GLN A C 1
ATOM 622 O O . GLN A 1 76 ? 6.723 16.391 0.835 1.00 76.62 76 GLN A O 1
ATOM 627 N N . GLU A 1 77 ? 7.040 18.568 0.371 1.00 72.38 77 GLU A N 1
ATOM 628 C CA . GLU A 1 77 ? 6.873 19.017 1.756 1.00 72.38 77 GLU A CA 1
ATOM 629 C C . GLU A 1 77 ? 5.409 18.861 2.193 1.00 72.38 77 GLU A C 1
ATOM 631 O O . GLU A 1 77 ? 4.578 19.750 2.019 1.00 72.38 77 GLU A O 1
ATOM 636 N N . ASN A 1 78 ? 5.083 17.712 2.782 1.00 69.81 78 ASN A N 1
ATOM 637 C CA . ASN A 1 78 ? 3.754 17.426 3.308 1.00 69.81 78 ASN A CA 1
ATOM 638 C C . ASN A 1 78 ? 3.757 17.464 4.839 1.00 69.81 78 ASN A C 1
ATOM 640 O O . ASN A 1 78 ? 4.239 16.542 5.503 1.00 69.81 78 ASN A O 1
ATOM 644 N N . LYS A 1 79 ? 3.149 18.518 5.401 1.00 70.81 79 LYS A N 1
ATOM 645 C CA . LYS A 1 79 ? 2.984 18.712 6.857 1.00 70.81 79 LYS A CA 1
ATOM 646 C C . LYS A 1 79 ? 1.881 17.840 7.481 1.00 70.81 79 LYS A C 1
ATOM 648 O O . LYS A 1 79 ? 1.741 17.821 8.699 1.00 70.81 79 LYS A O 1
ATOM 653 N N . GLY A 1 80 ? 1.101 17.125 6.666 1.00 80.50 80 GLY A N 1
ATOM 654 C CA . GLY A 1 80 ? -0.038 16.314 7.105 1.00 80.50 80 GLY A CA 1
ATOM 655 C C . GLY A 1 80 ? 0.068 14.824 6.771 1.00 80.50 80 GLY A C 1
ATOM 656 O O . GLY A 1 80 ? 1.068 14.348 6.217 1.00 80.50 80 GLY A O 1
ATOM 657 N N . GLN A 1 81 ? -1.004 14.103 7.116 1.00 86.69 81 GLN A N 1
ATOM 658 C CA . GLN A 1 81 ? -1.262 12.749 6.627 1.00 86.69 81 GLN A CA 1
ATOM 659 C C . GLN A 1 81 ? -1.400 12.789 5.104 1.00 86.69 81 GLN A C 1
ATOM 661 O O . GLN A 1 81 ? -2.119 13.630 4.567 1.00 86.69 81 GLN A O 1
ATOM 666 N N . ILE A 1 82 ? -0.732 11.872 4.411 1.00 91.12 82 ILE A N 1
ATOM 667 C CA . ILE A 1 82 ? -0.778 11.807 2.947 1.00 91.12 82 ILE A CA 1
ATOM 668 C C . ILE A 1 82 ? -1.816 10.766 2.535 1.00 91.12 82 ILE A C 1
ATOM 670 O O . ILE A 1 82 ? -1.722 9.610 2.955 1.00 91.12 82 ILE A O 1
ATOM 674 N N . ASN A 1 83 ? -2.773 11.148 1.685 1.00 94.12 83 ASN A N 1
ATOM 675 C CA . ASN A 1 83 ? -3.660 10.194 1.023 1.00 94.12 83 ASN A CA 1
ATOM 676 C C . ASN A 1 83 ? -3.049 9.699 -0.292 1.00 94.12 83 ASN A C 1
ATOM 678 O O . ASN A 1 83 ? -3.444 10.121 -1.380 1.00 94.12 83 ASN A O 1
ATOM 682 N N . LEU A 1 84 ? -2.045 8.823 -0.195 1.00 95.62 84 LEU A N 1
ATOM 683 C CA . LEU A 1 84 ? -1.344 8.316 -1.375 1.00 95.62 84 LEU A CA 1
ATOM 684 C C . LEU A 1 84 ? -2.278 7.503 -2.279 1.00 95.62 84 LEU A C 1
ATOM 686 O O . LEU A 1 84 ? -2.100 7.515 -3.493 1.00 95.62 84 LEU A O 1
ATOM 690 N N . TYR A 1 85 ? -3.304 6.864 -1.713 1.00 96.81 85 TYR A N 1
ATOM 691 C CA . TYR A 1 85 ? -4.335 6.164 -2.476 1.00 96.81 85 TYR A CA 1
ATOM 692 C C . TYR A 1 85 ? -5.088 7.075 -3.446 1.00 96.81 85 TYR A C 1
ATOM 694 O O . TYR A 1 85 ? -5.184 6.775 -4.639 1.00 96.81 85 TYR A O 1
ATOM 702 N N . GLU A 1 86 ? -5.563 8.221 -2.965 1.00 95.62 86 GLU A N 1
ATOM 703 C CA . GLU A 1 86 ? -6.247 9.206 -3.803 1.00 95.62 86 GLU A CA 1
ATOM 704 C C . GLU A 1 86 ? -5.306 9.808 -4.858 1.00 95.62 86 GLU A C 1
ATOM 706 O O . GLU A 1 86 ? -5.656 9.892 -6.038 1.00 95.62 86 GLU A O 1
ATOM 711 N N . ILE A 1 87 ? -4.073 10.142 -4.462 1.00 94.88 87 ILE A N 1
ATOM 712 C CA . ILE A 1 87 ? -3.049 10.664 -5.376 1.00 94.88 87 ILE A CA 1
ATOM 713 C C . ILE A 1 87 ? -2.743 9.649 -6.489 1.00 94.88 87 ILE A C 1
ATOM 715 O O . ILE A 1 87 ? -2.760 10.002 -7.670 1.00 94.88 87 ILE A O 1
ATOM 719 N N . ALA A 1 88 ? -2.503 8.382 -6.141 1.00 95.69 88 ALA A N 1
ATOM 720 C CA . ALA A 1 88 ? -2.195 7.324 -7.098 1.00 95.69 88 ALA A CA 1
ATOM 721 C C . ALA A 1 88 ? -3.366 7.055 -8.052 1.00 95.69 88 ALA A C 1
ATOM 723 O O . ALA A 1 88 ? -3.142 6.849 -9.246 1.00 95.69 88 ALA A O 1
ATOM 724 N N . LYS A 1 89 ? -4.611 7.121 -7.562 1.00 94.94 89 LYS A N 1
ATOM 725 C CA . LYS A 1 89 ? -5.814 7.028 -8.402 1.00 94.94 89 LYS A CA 1
ATOM 726 C C . LYS A 1 89 ? -5.848 8.132 -9.456 1.00 94.94 89 LYS A C 1
ATOM 728 O O . LYS A 1 89 ? -6.027 7.842 -10.637 1.00 94.94 89 LYS A O 1
ATOM 733 N N . ASN A 1 90 ? -5.585 9.373 -9.056 1.00 95.62 90 ASN A N 1
ATOM 734 C CA . ASN A 1 90 ? -5.574 10.521 -9.966 1.00 95.62 90 ASN A CA 1
ATOM 735 C C . ASN A 1 90 ? -4.414 10.472 -10.979 1.00 95.62 90 ASN A C 1
ATOM 737 O O . ASN A 1 90 ? -4.541 10.970 -12.096 1.00 95.62 90 ASN A O 1
ATOM 741 N N . ARG A 1 91 ? -3.293 9.839 -10.612 1.00 94.50 91 ARG A N 1
ATOM 742 C CA . ARG A 1 91 ? -2.093 9.686 -11.454 1.00 94.50 91 ARG A CA 1
ATOM 743 C C . ARG A 1 91 ? -2.046 8.388 -12.269 1.00 94.50 91 ARG A C 1
ATOM 745 O O . ARG A 1 91 ? -1.096 8.190 -13.013 1.00 94.50 91 ARG A O 1
ATOM 752 N N . LYS A 1 92 ? -3.062 7.519 -12.175 1.00 93.19 92 LYS A N 1
ATOM 753 C CA . LYS A 1 92 ? -3.087 6.186 -12.820 1.00 93.19 92 LYS A CA 1
ATOM 754 C C . LYS A 1 92 ? -1.935 5.266 -12.364 1.00 93.19 92 LYS A C 1
ATOM 756 O O . LYS A 1 92 ? -1.388 4.497 -13.154 1.00 93.19 92 LYS A O 1
ATOM 761 N N . LEU A 1 93 ? -1.603 5.333 -11.073 1.00 93.56 93 LEU A N 1
ATOM 762 C CA . LEU A 1 93 ? -0.601 4.506 -10.384 1.00 93.56 93 LEU A CA 1
ATOM 763 C C . LEU A 1 93 ? -1.229 3.511 -9.391 1.00 93.56 93 LEU A C 1
ATOM 765 O O . LEU A 1 93 ? -0.514 2.903 -8.595 1.00 93.56 93 LEU A O 1
ATOM 769 N N . SER A 1 94 ? -2.561 3.368 -9.381 1.00 93.81 94 SER A N 1
ATOM 770 C CA . SER A 1 94 ? -3.272 2.517 -8.414 1.00 93.81 94 SER A CA 1
ATOM 771 C C . SER A 1 94 ? -2.805 1.066 -8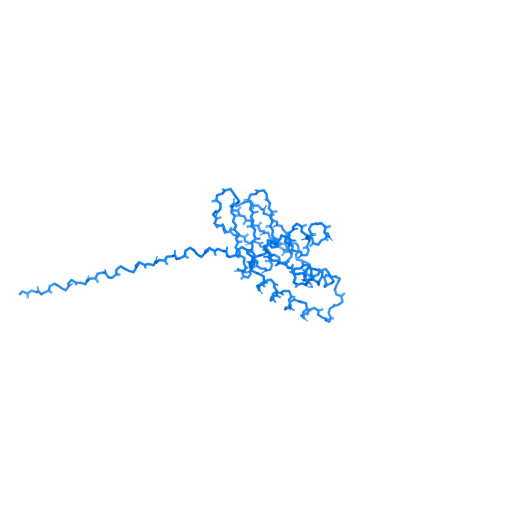.442 1.00 93.81 94 SER A C 1
ATOM 773 O O . SER A 1 94 ? -2.642 0.474 -7.386 1.00 93.81 94 SER A O 1
ATOM 775 N N . ASP A 1 95 ? -2.537 0.510 -9.623 1.00 91.75 95 ASP A N 1
ATOM 776 C CA . ASP A 1 95 ? -2.009 -0.849 -9.788 1.00 91.75 95 ASP A CA 1
ATOM 777 C C . ASP A 1 95 ? -0.704 -1.049 -9.007 1.00 91.75 95 ASP A C 1
ATOM 779 O O . ASP A 1 95 ? -0.542 -2.019 -8.264 1.00 91.75 95 ASP A O 1
ATOM 783 N N . ARG A 1 96 ? 0.215 -0.086 -9.121 1.00 92.19 96 ARG A N 1
ATOM 784 C CA . ARG A 1 96 ? 1.493 -0.126 -8.409 1.00 92.19 96 ARG A CA 1
ATOM 785 C C . ARG A 1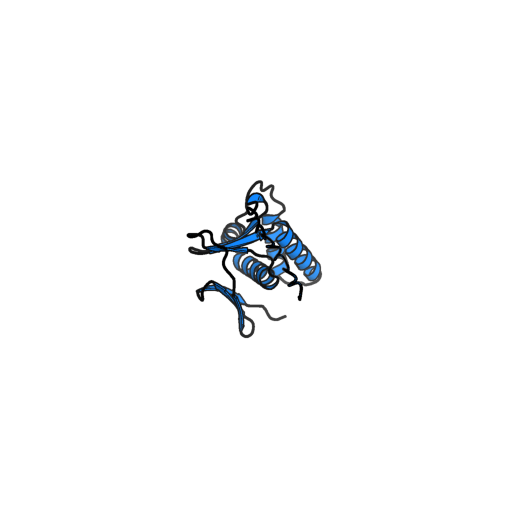 96 ? 1.332 0.132 -6.927 1.00 92.19 96 ARG A C 1
ATOM 787 O O . ARG A 1 96 ? 1.944 -0.575 -6.134 1.00 92.19 96 ARG A O 1
ATOM 794 N N . LEU A 1 97 ? 0.477 1.072 -6.535 1.00 95.94 97 LEU A N 1
ATOM 795 C CA . LEU A 1 97 ? 0.223 1.300 -5.118 1.00 95.94 97 LEU A CA 1
ATOM 796 C C . LEU A 1 97 ? -0.388 0.062 -4.449 1.00 95.94 97 LEU A C 1
ATOM 798 O O . LEU A 1 97 ? 0.032 -0.286 -3.351 1.00 95.94 97 LEU A O 1
ATOM 802 N N . LEU A 1 98 ? -1.322 -0.632 -5.105 1.00 95.62 98 LEU A N 1
ATOM 803 C CA . LEU A 1 98 ? -1.894 -1.873 -4.579 1.00 95.62 98 LEU A CA 1
ATOM 804 C C . LEU A 1 98 ? -0.832 -2.972 -4.464 1.00 95.62 98 LEU A C 1
ATOM 806 O O . LEU A 1 98 ? -0.786 -3.662 -3.448 1.00 95.62 98 LEU A O 1
ATOM 810 N N . PHE A 1 99 ? 0.085 -3.082 -5.430 1.00 93.38 99 PHE A N 1
ATOM 811 C CA . PHE A 1 99 ? 1.238 -3.980 -5.319 1.00 93.38 99 PHE A CA 1
ATOM 812 C C . PHE A 1 99 ? 2.135 -3.644 -4.112 1.00 93.38 99 PHE A C 1
ATOM 814 O O . PHE A 1 99 ? 2.531 -4.538 -3.359 1.00 93.38 99 PHE A O 1
ATOM 821 N N . VAL A 1 100 ? 2.442 -2.363 -3.888 1.00 94.56 100 VAL A N 1
ATOM 822 C CA . VAL A 1 100 ? 3.205 -1.898 -2.715 1.00 94.56 100 VAL A CA 1
ATOM 823 C C . VAL A 1 100 ? 2.449 -2.218 -1.420 1.00 94.56 100 VAL A C 1
ATOM 825 O O . VAL A 1 100 ? 3.028 -2.775 -0.486 1.00 94.56 100 VAL A O 1
ATOM 828 N N . ALA A 1 101 ? 1.147 -1.928 -1.376 1.00 96.75 101 ALA A N 1
ATOM 829 C CA . ALA A 1 101 ? 0.294 -2.185 -0.223 1.00 96.75 101 ALA A CA 1
ATOM 830 C C . ALA A 1 101 ? 0.237 -3.677 0.122 1.00 96.75 101 ALA A C 1
ATOM 832 O O . ALA A 1 101 ? 0.401 -4.028 1.287 1.00 96.75 101 ALA A O 1
ATOM 833 N N . ALA A 1 102 ? 0.10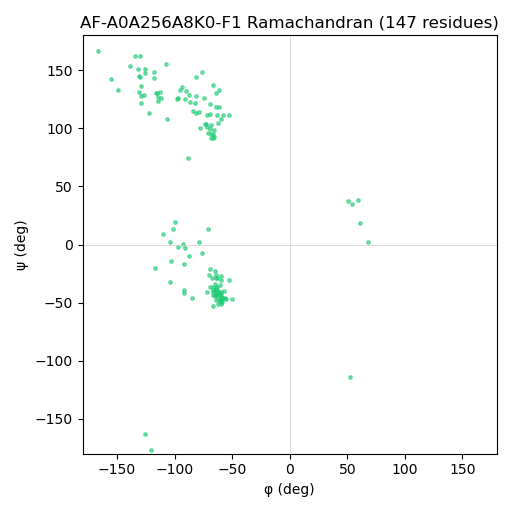0 -4.551 -0.877 1.00 96.00 102 ALA A N 1
ATOM 834 C CA . ALA A 1 102 ? 0.125 -5.998 -0.698 1.00 96.00 102 ALA A CA 1
ATOM 835 C C . ALA A 1 102 ? 1.410 -6.465 0.003 1.00 96.00 102 ALA A C 1
ATOM 837 O O . ALA A 1 102 ? 1.358 -7.186 0.997 1.00 96.00 102 ALA A O 1
ATOM 838 N N . ASN A 1 103 ? 2.571 -5.980 -0.447 1.00 95.00 103 ASN A N 1
ATOM 839 C CA . ASN A 1 103 ? 3.849 -6.305 0.188 1.00 95.00 103 ASN A CA 1
ATOM 840 C C . ASN A 1 103 ? 3.952 -5.777 1.630 1.00 95.00 103 ASN A C 1
ATOM 842 O O . ASN A 1 103 ? 4.456 -6.477 2.507 1.00 95.00 103 ASN A O 1
ATOM 846 N N . LEU A 1 104 ? 3.468 -4.562 1.900 1.00 96.69 104 LEU A N 1
ATOM 847 C CA . LEU A 1 104 ? 3.457 -4.007 3.256 1.00 96.69 104 LEU A CA 1
ATOM 848 C C . LEU A 1 104 ? 2.504 -4.775 4.187 1.00 96.69 104 LEU A C 1
ATOM 850 O O . LEU A 1 104 ? 2.828 -4.957 5.363 1.00 96.69 104 LEU A O 1
ATOM 854 N N . ILE A 1 105 ? 1.361 -5.248 3.682 1.00 96.69 105 ILE A N 1
ATOM 855 C CA . ILE A 1 105 ? 0.420 -6.095 4.430 1.00 96.69 105 ILE A CA 1
ATOM 856 C C . ILE A 1 105 ? 1.068 -7.431 4.787 1.00 96.69 105 ILE A C 1
ATOM 858 O O . ILE A 1 105 ? 1.020 -7.840 5.951 1.00 96.69 105 ILE A O 1
ATOM 862 N N . ASP A 1 106 ? 1.709 -8.090 3.820 1.00 93.69 106 ASP A N 1
ATOM 863 C CA . ASP A 1 106 ? 2.380 -9.375 4.039 1.00 93.69 106 ASP A CA 1
ATOM 864 C C . ASP 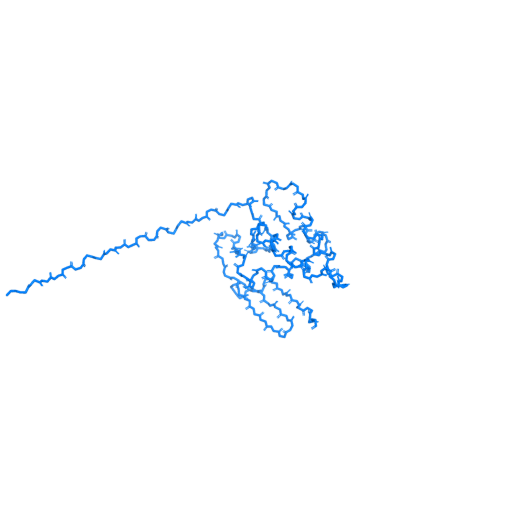A 1 106 ? 3.503 -9.245 5.088 1.00 93.69 106 ASP A C 1
ATOM 866 O O . ASP A 1 106 ? 3.672 -10.116 5.940 1.00 93.69 106 ASP A O 1
ATOM 870 N N . GLN A 1 107 ? 4.195 -8.100 5.114 1.00 94.31 107 GLN A N 1
ATOM 871 C CA . GLN A 1 107 ? 5.218 -7.763 6.112 1.00 94.31 107 GLN A CA 1
ATOM 872 C C . GLN A 1 107 ? 4.667 -7.286 7.467 1.00 94.31 107 GLN A C 1
ATOM 874 O O . GLN A 1 107 ? 5.451 -6.903 8.335 1.00 94.31 107 GLN A O 1
ATOM 879 N N . LYS A 1 108 ? 3.341 -7.250 7.660 1.00 94.62 108 LYS A N 1
ATOM 880 C CA . LYS A 1 108 ? 2.691 -6.707 8.872 1.00 94.62 108 LYS A CA 1
ATOM 881 C C . LYS A 1 108 ? 3.128 -5.268 9.184 1.00 94.62 108 LYS A C 1
ATOM 883 O O . LYS A 1 108 ? 3.245 -4.845 10.332 1.00 94.62 108 LYS A O 1
ATOM 888 N N . ASN A 1 109 ? 3.363 -4.492 8.130 1.00 95.44 109 ASN A N 1
ATOM 889 C CA . ASN A 1 109 ? 3.825 -3.109 8.188 1.00 95.44 109 ASN A CA 1
ATOM 890 C C . ASN A 1 109 ? 2.702 -2.082 8.016 1.00 95.44 109 ASN A C 1
ATOM 892 O O . ASN A 1 109 ? 2.966 -0.911 7.734 1.00 95.44 109 ASN A O 1
ATOM 896 N N . VAL A 1 110 ? 1.462 -2.504 8.233 1.00 96.25 110 VAL A N 1
ATOM 897 C CA . VAL A 1 110 ? 0.264 -1.685 8.074 1.00 96.25 110 VAL A CA 1
ATOM 898 C C . VAL A 1 110 ? -0.618 -1.773 9.308 1.00 96.25 110 VAL A C 1
ATOM 900 O O . VAL A 1 110 ? -0.500 -2.714 10.090 1.00 96.25 110 VAL A O 1
ATOM 903 N N . ILE A 1 111 ? -1.525 -0.814 9.432 1.00 95.44 111 ILE A N 1
ATOM 904 C CA . ILE A 1 111 ? -2.642 -0.856 10.367 1.00 95.44 111 ILE A CA 1
ATOM 905 C C . ILE A 1 111 ? -3.915 -0.551 9.576 1.00 95.44 111 ILE A C 1
ATOM 907 O O . ILE A 1 111 ? -3.908 0.339 8.721 1.00 95.44 111 ILE A O 1
ATOM 911 N N . ALA A 1 112 ? -4.992 -1.292 9.821 1.00 96.12 112 ALA A N 1
ATOM 912 C CA . ALA A 1 112 ? -6.268 -1.114 9.136 1.00 96.12 112 ALA A CA 1
ATOM 913 C C . ALA A 1 112 ? -7.365 -0.739 10.123 1.00 96.12 112 ALA A C 1
ATOM 915 O O . ALA A 1 112 ? -7.397 -1.269 11.226 1.00 96.12 112 ALA A O 1
ATOM 916 N N . PHE A 1 113 ? -8.280 0.134 9.706 1.00 95.12 113 PHE A N 1
ATOM 917 C CA . PHE A 1 113 ? -9.382 0.611 10.540 1.00 95.12 113 PHE A CA 1
ATOM 918 C C . PHE A 1 113 ? -10.717 0.516 9.821 1.00 95.12 113 PHE A C 1
ATOM 920 O O . PHE A 1 113 ? -10.794 0.785 8.618 1.00 95.12 113 PHE A O 1
ATOM 927 N N . ASN A 1 114 ? -11.774 0.220 10.575 1.00 96.25 114 ASN A N 1
ATOM 928 C CA . ASN A 1 114 ? -13.141 0.512 10.162 1.00 96.25 114 ASN A CA 1
ATOM 929 C C . ASN A 1 114 ? -13.390 2.025 10.293 1.00 96.25 114 ASN A C 1
ATOM 931 O O . ASN A 1 114 ? -13.182 2.604 11.353 1.00 96.25 114 ASN A O 1
ATOM 935 N N . LYS A 1 115 ? -13.845 2.683 9.226 1.00 93.88 115 LYS A N 1
ATOM 936 C CA . LYS A 1 115 ? -14.048 4.141 9.189 1.00 93.88 115 LYS A CA 1
ATOM 937 C C . LYS A 1 115 ? -15.215 4.625 10.049 1.00 93.88 115 LYS A C 1
ATOM 939 O O . LYS A 1 115 ? -15.220 5.785 10.444 1.00 93.88 115 LYS A O 1
ATOM 944 N N . GLN A 1 116 ? -16.209 3.774 10.288 1.00 93.12 116 GLN A N 1
ATOM 945 C CA . GLN A 1 116 ? -17.410 4.118 11.048 1.00 93.12 116 GLN A CA 1
ATOM 946 C C . GLN A 1 116 ? -17.181 3.949 12.547 1.00 93.12 116 GLN A C 1
ATOM 948 O O . GLN A 1 116 ? -17.533 4.834 13.320 1.00 93.12 116 GLN A O 1
ATOM 953 N N . THR A 1 117 ? -16.580 2.828 12.954 1.00 94.12 117 THR A N 1
ATOM 954 C CA . THR A 1 117 ? -16.349 2.530 14.377 1.00 94.12 117 THR A CA 1
ATOM 955 C C . THR A 1 117 ? -14.989 3.012 14.875 1.00 94.12 117 THR A C 1
ATOM 957 O O . THR A 1 117 ? -14.801 3.173 16.074 1.00 94.12 117 THR A O 1
ATOM 960 N N . ASN A 1 118 ? -14.059 3.302 13.958 1.00 90.38 118 ASN A N 1
ATOM 961 C CA . ASN A 1 118 ? -12.667 3.657 14.238 1.00 90.38 118 ASN A CA 1
ATOM 962 C C . ASN A 1 118 ? -11.876 2.552 14.968 1.00 90.38 118 ASN A C 1
ATOM 964 O O . ASN A 1 118 ? -10.815 2.819 15.533 1.00 90.38 118 ASN A O 1
ATOM 968 N N . ASP A 1 119 ? -12.372 1.312 14.922 1.00 94.00 119 ASP A N 1
ATOM 969 C CA . ASP A 1 119 ? -11.692 0.144 15.476 1.00 94.00 119 ASP A CA 1
ATOM 970 C C . ASP A 1 119 ? -10.628 -0.379 14.512 1.00 94.00 119 ASP A C 1
ATOM 972 O O . ASP A 1 119 ? -10.824 -0.386 13.290 1.00 94.00 119 ASP A O 1
ATOM 976 N N . GLU A 1 120 ? -9.516 -0.861 15.070 1.00 94.94 120 GLU A N 1
ATOM 977 C CA . GLU A 1 120 ? -8.516 -1.607 14.312 1.00 94.94 120 GLU A CA 1
ATOM 978 C C . GLU A 1 120 ? -9.098 -2.950 13.847 1.00 94.94 120 GLU A C 1
ATOM 980 O O . GLU A 1 120 ? -9.780 -3.652 14.596 1.00 94.94 120 GLU A O 1
ATOM 985 N N . VAL A 1 121 ? -8.827 -3.317 12.597 1.00 95.88 121 VAL A N 1
ATOM 986 C CA . VAL A 1 121 ? -9.316 -4.548 11.973 1.00 95.88 121 VAL A CA 1
ATOM 987 C C . VAL A 1 121 ? -8.164 -5.365 11.402 1.00 95.88 121 VAL A C 1
ATOM 989 O O . VAL A 1 121 ? -7.138 -4.838 10.975 1.00 95.88 121 VAL A O 1
ATOM 992 N N . ILE A 1 122 ? -8.348 -6.682 11.360 1.00 96.38 122 ILE A N 1
ATOM 993 C CA . ILE A 1 122 ? -7.346 -7.607 10.830 1.00 96.38 122 ILE A CA 1
ATOM 994 C C . ILE A 1 122 ? -7.546 -7.761 9.322 1.00 96.38 122 ILE A C 1
ATOM 996 O O . ILE A 1 122 ? -8.637 -8.101 8.864 1.00 96.38 122 ILE A O 1
ATOM 1000 N N . ILE A 1 123 ? -6.466 -7.573 8.561 1.00 97.75 123 ILE A N 1
ATOM 1001 C CA . ILE A 1 123 ? -6.420 -7.930 7.141 1.00 97.75 123 ILE A CA 1
ATOM 1002 C C . ILE A 1 123 ? -6.013 -9.400 7.016 1.00 97.75 123 ILE A C 1
ATOM 1004 O O . ILE A 1 123 ? -4.934 -9.803 7.466 1.00 97.75 123 ILE A O 1
ATOM 1008 N N . LEU A 1 124 ? -6.860 -10.192 6.367 1.00 97.06 124 LEU A N 1
ATOM 1009 C CA . LEU A 1 124 ? -6.557 -11.551 5.940 1.00 97.06 124 LEU A CA 1
ATOM 1010 C C . LEU A 1 124 ? -5.957 -11.512 4.531 1.00 97.06 124 LEU A C 1
ATOM 1012 O O . LEU A 1 124 ? -6.492 -10.846 3.647 1.00 97.06 124 LEU A O 1
ATOM 1016 N N . SER A 1 125 ? -4.849 -12.225 4.339 1.00 95.31 125 SER A N 1
ATOM 1017 C CA . SER A 1 125 ? -4.161 -12.383 3.052 1.00 95.31 125 SER A CA 1
ATOM 1018 C C . SER A 1 125 ? -4.240 -13.850 2.645 1.00 95.31 125 SER A C 1
ATOM 1020 O O . SER A 1 125 ? -3.944 -14.734 3.453 1.00 95.31 125 SER A O 1
ATOM 1022 N N . MET A 1 126 ? -4.661 -14.104 1.411 1.00 95.12 126 MET A N 1
ATOM 1023 C CA . MET A 1 126 ? -4.709 -15.429 0.801 1.00 95.12 126 MET A CA 1
ATOM 1024 C C . MET A 1 126 ? -4.028 -15.374 -0.563 1.00 95.12 126 MET A C 1
ATOM 1026 O O . MET A 1 126 ? -4.135 -14.378 -1.275 1.00 95.12 126 MET A O 1
ATOM 1030 N N . LYS A 1 127 ? -3.332 -16.448 -0.941 1.00 92.69 127 LYS A N 1
ATOM 1031 C CA . LYS A 1 127 ? -2.702 -16.568 -2.256 1.00 92.69 127 LYS A CA 1
ATOM 1032 C C . LYS A 1 127 ? -3.358 -17.686 -3.055 1.00 92.69 127 LYS A C 1
ATOM 1034 O O . LYS A 1 127 ? -3.338 -18.838 -2.631 1.00 92.69 127 LYS A O 1
ATOM 1039 N N . GLU A 1 128 ? -3.864 -17.344 -4.234 1.00 91.94 128 GLU A N 1
ATOM 1040 C CA . GLU A 1 128 ? -4.408 -18.281 -5.214 1.00 91.94 128 GLU A CA 1
ATOM 1041 C C . GLU A 1 128 ? -3.652 -18.132 -6.535 1.00 91.94 128 GLU A C 1
ATOM 1043 O O . GLU A 1 128 ? -3.728 -17.102 -7.203 1.00 91.94 128 GLU A O 1
ATOM 1048 N N . LYS A 1 129 ? -2.901 -19.168 -6.929 1.00 89.31 129 LYS A N 1
ATOM 1049 C CA . LYS A 1 129 ? -2.009 -19.127 -8.103 1.00 89.31 129 LYS A CA 1
ATOM 1050 C C . LYS A 1 129 ? -1.062 -17.911 -8.036 1.00 89.31 129 LYS A C 1
ATOM 1052 O O . LYS A 1 129 ? -0.202 -17.844 -7.157 1.00 89.31 129 LYS A O 1
ATOM 1057 N N . ASN A 1 130 ? -1.219 -16.969 -8.963 1.00 90.12 130 ASN A N 1
ATOM 1058 C CA . ASN A 1 130 ? -0.465 -15.726 -9.085 1.00 90.12 130 ASN A CA 1
ATOM 1059 C C . ASN A 1 130 ? -1.228 -14.506 -8.548 1.00 90.12 130 ASN A C 1
ATOM 1061 O O . ASN A 1 130 ? -0.839 -13.383 -8.830 1.00 90.12 130 ASN A O 1
ATOM 1065 N N . THR A 1 131 ? -2.318 -14.699 -7.810 1.00 93.94 131 THR A N 1
ATOM 1066 C CA . THR A 1 131 ? -3.126 -13.605 -7.267 1.00 93.94 131 THR A CA 1
ATOM 1067 C C . THR A 1 131 ? -3.083 -13.631 -5.746 1.00 93.94 131 THR A C 1
ATOM 1069 O O . THR A 1 131 ? -3.282 -14.673 -5.119 1.00 93.94 131 THR A O 1
ATOM 1072 N N . ARG A 1 132 ? -2.808 -12.475 -5.145 1.00 96.00 132 ARG A N 1
ATOM 1073 C CA . ARG A 1 132 ? -2.960 -12.224 -3.712 1.00 96.00 132 ARG A CA 1
ATOM 1074 C C . ARG A 1 132 ? -4.286 -11.516 -3.478 1.00 96.00 132 ARG A C 1
ATOM 1076 O O . ARG A 1 132 ? -4.548 -10.475 -4.078 1.00 96.00 132 ARG A O 1
ATOM 1083 N N . ILE A 1 133 ? -5.104 -12.090 -2.608 1.00 96.94 133 ILE A N 1
ATOM 1084 C CA . ILE A 1 133 ? -6.440 -11.615 -2.261 1.00 96.94 133 ILE A CA 1
ATOM 1085 C C . ILE A 1 133 ? -6.393 -11.116 -0.821 1.00 96.94 133 ILE A C 1
ATOM 1087 O O . ILE A 1 133 ? -5.995 -11.852 0.087 1.00 96.94 133 ILE A O 1
ATOM 1091 N N . PHE A 1 134 ? -6.816 -9.871 -0.610 1.00 97.62 134 PHE A N 1
ATOM 1092 C CA . PHE A 1 134 ? -6.854 -9.244 0.705 1.00 97.62 134 PHE A CA 1
ATOM 1093 C C . PHE A 1 134 ? -8.301 -9.018 1.125 1.00 97.62 134 PHE A C 1
ATOM 1095 O O . PHE A 1 134 ? -9.102 -8.485 0.357 1.00 97.62 134 PHE A O 1
ATOM 1102 N N . SER A 1 135 ? -8.642 -9.413 2.351 1.00 97.56 135 SER A N 1
ATOM 1103 C CA . SER A 1 135 ? -9.999 -9.278 2.884 1.00 97.56 135 SER A CA 1
ATOM 1104 C C . SER A 1 135 ? -10.031 -8.813 4.336 1.00 97.56 135 SER A C 1
ATOM 1106 O O . SER A 1 135 ? -9.095 -9.039 5.102 1.00 97.56 135 SER A O 1
ATOM 1108 N N . ILE A 1 136 ? -11.130 -8.167 4.718 1.00 97.38 136 ILE A N 1
ATOM 1109 C CA . ILE A 1 136 ? -11.452 -7.771 6.092 1.00 97.38 136 ILE A CA 1
ATOM 1110 C C . ILE A 1 136 ? -12.872 -8.264 6.363 1.00 97.38 136 ILE A C 1
ATOM 1112 O O . ILE A 1 136 ? -13.767 -8.014 5.567 1.00 97.38 136 ILE A O 1
ATOM 1116 N N . ASN A 1 137 ? -13.102 -8.999 7.454 1.00 93.50 137 ASN A N 1
ATOM 1117 C CA . ASN A 1 137 ? -14.429 -9.544 7.791 1.00 93.50 137 ASN A CA 1
ATOM 1118 C C . ASN A 1 137 ? -15.113 -10.311 6.637 1.00 93.50 137 ASN A C 1
ATOM 1120 O O . ASN A 1 137 ? -16.330 -10.249 6.483 1.00 93.50 137 ASN A O 1
ATOM 1124 N N . LYS A 1 138 ? -14.330 -11.060 5.844 1.00 91.69 138 LYS A N 1
ATOM 1125 C CA . LYS A 1 138 ? -14.761 -11.791 4.632 1.00 91.69 138 LYS A CA 1
ATOM 1126 C C . LYS A 1 138 ? -15.169 -10.905 3.437 1.00 91.69 138 LYS A C 1
ATOM 1128 O O . LYS A 1 138 ? -15.528 -11.450 2.400 1.00 91.69 138 LYS A O 1
ATOM 1133 N N . GLU A 1 139 ? -15.074 -9.579 3.540 1.00 95.25 139 GLU A N 1
ATOM 1134 C CA . GLU A 1 139 ? -15.174 -8.653 2.405 1.00 95.25 139 GLU A CA 1
ATOM 1135 C C . GLU A 1 139 ? -13.812 -8.577 1.704 1.00 95.25 139 GLU A C 1
ATOM 1137 O O . GLU A 1 139 ? -12.815 -8.230 2.340 1.00 95.25 139 GLU A O 1
ATOM 1142 N N . ILE A 1 140 ? -13.751 -8.897 0.407 1.00 96.31 140 ILE A N 1
ATOM 1143 C CA . ILE A 1 140 ? -12.546 -8.665 -0.403 1.00 96.31 140 ILE A CA 1
ATOM 1144 C C . ILE A 1 140 ? -12.379 -7.157 -0.580 1.00 96.31 140 ILE A C 1
ATOM 1146 O O . ILE A 1 140 ? -13.254 -6.491 -1.127 1.00 96.31 140 ILE A O 1
ATOM 1150 N N . ILE A 1 141 ? -11.245 -6.626 -0.126 1.00 96.38 141 ILE A N 1
ATOM 1151 C CA . ILE A 1 141 ? -10.940 -5.196 -0.224 1.00 96.38 141 ILE A CA 1
ATOM 1152 C C . ILE A 1 141 ? -10.176 -4.865 -1.505 1.00 96.38 141 ILE A C 1
ATOM 1154 O O . ILE A 1 141 ? -10.448 -3.837 -2.122 1.00 96.38 141 ILE A O 1
ATOM 1158 N N . PHE A 1 142 ? -9.244 -5.724 -1.920 1.00 96.31 142 PHE A N 1
ATOM 1159 C CA . PHE A 1 142 ? -8.584 -5.653 -3.220 1.00 96.31 142 PHE A CA 1
ATOM 1160 C C . PHE A 1 142 ? -7.819 -6.943 -3.527 1.00 96.31 142 PHE A C 1
ATOM 1162 O O . PHE A 1 142 ? -7.535 -7.760 -2.646 1.00 96.31 142 PHE A O 1
ATOM 1169 N N . GLU A 1 143 ? -7.439 -7.072 -4.793 1.00 95.88 143 GLU A N 1
ATOM 1170 C CA . GLU A 1 143 ? -6.641 -8.168 -5.325 1.00 95.88 143 GLU A CA 1
ATOM 1171 C C . GLU A 1 143 ? -5.413 -7.607 -6.042 1.00 95.88 143 GLU A C 1
ATOM 1173 O O . GLU A 1 143 ? -5.451 -6.520 -6.625 1.00 95.88 143 GLU A O 1
ATOM 1178 N N . VAL A 1 144 ? -4.314 -8.353 -5.997 1.00 94.44 144 VAL A N 1
ATOM 1179 C CA . VAL A 1 144 ? -3.087 -8.040 -6.728 1.00 94.44 144 VAL A CA 1
ATOM 1180 C C . VAL A 1 144 ? -2.654 -9.272 -7.491 1.00 94.44 144 VAL A C 1
ATOM 1182 O O . VAL A 1 144 ? -2.390 -10.315 -6.897 1.00 94.44 144 VAL A O 1
ATOM 1185 N N . VAL A 1 145 ? -2.537 -9.136 -8.807 1.00 90.50 145 VAL A N 1
ATOM 1186 C CA . VAL A 1 145 ? -1.888 -10.146 -9.638 1.00 90.50 145 VAL A CA 1
ATOM 1187 C C . VAL A 1 145 ? -0.383 -9.929 -9.540 1.00 90.50 145 VAL A C 1
ATOM 1189 O O . VAL A 1 145 ? 0.145 -8.909 -9.987 1.00 90.50 145 VAL A O 1
ATOM 1192 N N . ASP A 1 146 ? 0.303 -10.889 -8.933 1.00 80.94 146 ASP A N 1
ATOM 1193 C CA . ASP A 1 146 ? 1.748 -10.996 -9.003 1.00 80.94 146 ASP A CA 1
ATOM 1194 C C . ASP A 1 146 ? 2.093 -11.387 -10.440 1.00 80.94 146 ASP A C 1
ATOM 1196 O O . ASP A 1 146 ? 1.776 -12.485 -10.908 1.00 80.94 146 ASP A O 1
ATOM 1200 N N . TYR A 1 147 ? 2.724 -10.472 -11.168 1.00 65.56 147 TYR A N 1
ATOM 1201 C CA . TYR A 1 147 ? 3.410 -10.857 -12.390 1.00 65.56 147 TYR A CA 1
ATOM 1202 C C . TYR A 1 147 ? 4.527 -11.807 -11.959 1.00 65.56 147 TYR A C 1
ATOM 1204 O O . TYR A 1 147 ? 5.417 -11.415 -11.207 1.00 65.56 147 TYR A O 1
ATOM 1212 N N . ILE A 1 148 ? 4.382 -13.080 -12.327 1.00 51.06 148 ILE A N 1
ATOM 1213 C CA . ILE A 1 148 ? 5.427 -14.084 -12.159 1.00 51.06 148 ILE A CA 1
ATOM 1214 C C . ILE A 1 148 ? 6.605 -13.592 -13.002 1.00 51.06 148 ILE A C 1
ATOM 1216 O O . ILE A 1 148 ? 6.436 -13.412 -14.210 1.00 51.06 148 ILE A O 1
ATOM 1220 N N . ASP A 1 149 ? 7.734 -13.330 -12.346 1.00 48.25 149 ASP A N 1
ATOM 1221 C CA . ASP A 1 149 ? 9.044 -13.307 -13.001 1.00 48.25 149 ASP A CA 1
ATOM 1222 C C . ASP A 1 149 ? 9.393 -14.726 -13.478 1.00 48.25 149 ASP A C 1
ATOM 1224 O O . ASP A 1 149 ? 9.268 -15.670 -12.657 1.00 48.25 149 ASP A O 1
#